Protein AF-A0A8J3CCV1-F1 (afdb_monomer_lite)

Radius of gyration: 11.82 Å; chains: 1; bounding box: 24×32×27 Å

Secondary structure (DSSP, 8-state):
------S--S-GGG-S-EEE--TTSPPEEE----SHHHHHHHHHHHHTT-TTTSPPPHHHHTTB-PPP---

Structure (mmCIF, N/CA/C/O backbone):
data_AF-A0A8J3CCV1-F1
#
_entry.id   AF-A0A8J3CCV1-F1
#
loop_
_atom_site.group_PDB
_atom_site.id
_atom_site.type_symbol
_atom_site.label_atom_id
_atom_site.label_alt_id
_atom_site.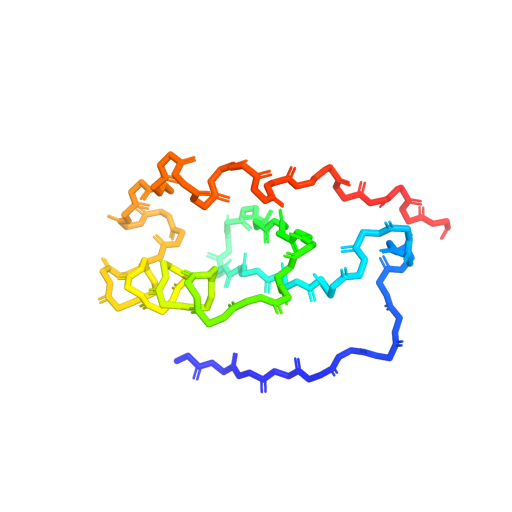label_comp_id
_atom_site.label_asym_id
_atom_site.label_entity_id
_atom_site.label_seq_id
_atom_site.pdbx_PDB_ins_code
_atom_site.Cartn_x
_atom_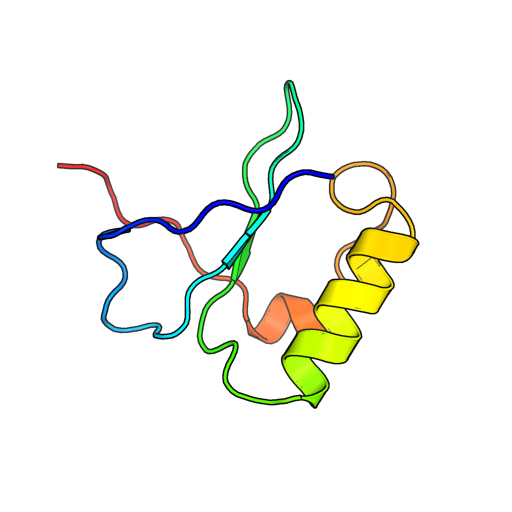site.Cartn_y
_atom_site.Cartn_z
_atom_site.occupancy
_atom_site.B_iso_or_equiv
_atom_site.auth_seq_id
_atom_site.auth_comp_id
_atom_site.auth_asym_id
_atom_site.auth_atom_id
_atom_site.pdbx_PDB_model_num
ATOM 1 N N . MET A 1 1 ? -15.198 -0.686 1.105 1.00 81.19 1 MET A N 1
ATOM 2 C CA . MET A 1 1 ? -13.936 -0.455 0.379 1.00 81.19 1 MET A CA 1
ATOM 3 C C . MET A 1 1 ? -14.292 0.002 -1.017 1.00 81.19 1 MET A C 1
ATOM 5 O O . MET A 1 1 ? -15.195 -0.579 -1.603 1.00 81.19 1 MET A O 1
ATOM 9 N N . GLU A 1 2 ? -13.654 1.056 -1.507 1.00 92.44 2 GLU A N 1
ATOM 10 C CA . GLU A 1 2 ? -13.823 1.529 -2.879 1.00 92.44 2 GLU A CA 1
ATOM 11 C C . GLU A 1 2 ? -12.465 1.463 -3.575 1.00 92.44 2 GLU A C 1
ATOM 13 O O . GLU A 1 2 ? -11.450 1.788 -2.962 1.00 92.44 2 GLU A O 1
ATOM 18 N N . VAL A 1 3 ? -12.460 1.040 -4.838 1.00 94.81 3 VAL A N 1
ATOM 19 C CA . VAL A 1 3 ? -11.265 1.009 -5.682 1.00 94.81 3 VAL A CA 1
ATOM 20 C C . VAL A 1 3 ? -11.461 2.005 -6.810 1.00 94.81 3 VAL A C 1
ATOM 22 O O . VAL A 1 3 ? -12.508 2.033 -7.455 1.00 94.81 3 VAL A O 1
ATOM 25 N N . ARG A 1 4 ? -10.445 2.833 -7.038 1.00 95.88 4 ARG A N 1
ATOM 26 C CA . ARG A 1 4 ? -10.406 3.795 -8.135 1.00 95.88 4 ARG A CA 1
ATOM 27 C C . ARG A 1 4 ? -9.055 3.686 -8.819 1.00 95.88 4 ARG A C 1
ATOM 29 O O . ARG A 1 4 ? -8.042 3.465 -8.161 1.00 95.88 4 ARG A O 1
ATOM 36 N N . THR A 1 5 ? -9.056 3.847 -10.131 1.00 95.50 5 THR A N 1
ATOM 37 C CA . THR A 1 5 ? -7.833 3.956 -10.920 1.00 95.50 5 THR A CA 1
ATOM 38 C C . THR A 1 5 ? -7.397 5.414 -10.970 1.00 95.50 5 THR A C 1
ATOM 40 O O . THR A 1 5 ? -8.232 6.305 -11.134 1.00 95.50 5 THR A O 1
ATOM 43 N N . SER A 1 6 ? -6.095 5.645 -10.852 1.00 92.38 6 SER A N 1
ATOM 44 C CA . SER A 1 6 ? -5.478 6.959 -11.033 1.00 92.38 6 SER A CA 1
ATOM 45 C C . SER A 1 6 ? -4.605 6.931 -12.279 1.00 92.38 6 SER A C 1
ATOM 47 O O . SER A 1 6 ? -3.863 5.971 -12.473 1.00 92.38 6 SER A O 1
ATOM 49 N N . ASP A 1 7 ? -4.665 7.987 -13.090 1.00 88.62 7 ASP A N 1
ATOM 50 C CA . ASP A 1 7 ? -3.897 8.064 -14.339 1.00 88.62 7 ASP A CA 1
ATOM 51 C C . ASP A 1 7 ? -2.392 8.273 -14.092 1.00 88.62 7 ASP A C 1
ATOM 53 O O . ASP A 1 7 ? -1.560 7.708 -14.798 1.00 88.62 7 ASP A O 1
ATOM 57 N N . CYS A 1 8 ? -2.020 9.065 -13.079 1.00 90.06 8 CYS A N 1
ATOM 58 C CA . CYS A 1 8 ? -0.629 9.258 -12.668 1.00 90.06 8 CYS A CA 1
ATOM 59 C C . CYS A 1 8 ? -0.528 9.499 -11.158 1.00 90.06 8 CYS A C 1
ATOM 61 O O . CYS A 1 8 ? -1.342 10.216 -10.576 1.00 90.06 8 CYS A O 1
ATOM 63 N N . LEU A 1 9 ? 0.497 8.912 -10.537 1.00 92.69 9 LEU A N 1
ATOM 64 C CA . LEU A 1 9 ? 0.859 9.116 -9.131 1.00 92.69 9 LEU A CA 1
ATOM 65 C C . LEU A 1 9 ? 2.286 9.664 -8.961 1.00 92.69 9 LEU A C 1
ATOM 67 O O . LEU A 1 9 ? 2.797 9.666 -7.848 1.00 92.69 9 LEU A O 1
ATOM 71 N N . ASP A 1 10 ? 2.936 10.086 -10.052 1.00 92.19 10 ASP A N 1
ATOM 72 C CA . ASP A 1 10 ? 4.327 10.572 -10.100 1.00 92.19 10 ASP A CA 1
ATOM 73 C C . ASP A 1 10 ? 5.372 9.598 -9.512 1.00 92.19 10 ASP A C 1
ATOM 75 O O . ASP A 1 10 ? 6.453 9.999 -9.085 1.00 92.19 10 ASP A O 1
ATOM 79 N N . ALA A 1 11 ? 5.056 8.300 -9.507 1.00 92.12 11 ALA A N 1
ATOM 80 C CA . ALA A 1 11 ? 5.877 7.213 -8.962 1.00 92.12 11 ALA A CA 1
ATOM 81 C C . ALA A 1 11 ? 6.156 6.132 -10.026 1.00 92.12 11 ALA A C 1
ATOM 83 O O . ALA A 1 11 ? 6.048 4.931 -9.782 1.00 92.12 11 ALA A O 1
ATOM 84 N N . CYS A 1 12 ? 6.458 6.564 -11.255 1.00 90.62 12 CYS A N 1
ATOM 85 C CA . CYS A 1 12 ? 6.597 5.666 -12.407 1.00 90.62 12 CYS A CA 1
ATOM 86 C C . CYS A 1 12 ? 7.736 4.645 -12.251 1.00 90.62 12 CYS A C 1
ATOM 88 O O . CYS A 1 12 ? 7.651 3.544 -12.788 1.00 90.62 12 CYS A O 1
ATOM 90 N N . GLU A 1 13 ? 8.787 4.988 -11.503 1.00 90.56 13 GLU A N 1
ATOM 91 C CA . GLU A 1 13 ? 9.938 4.109 -11.250 1.00 90.56 13 GLU A CA 1
ATOM 92 C C . GLU A 1 13 ? 9.584 2.895 -10.370 1.00 90.56 13 GLU A C 1
ATOM 94 O O . GLU A 1 13 ? 10.344 1.930 -10.324 1.00 90.56 13 GLU A O 1
ATOM 99 N N . GLN A 1 14 ? 8.434 2.925 -9.686 1.00 92.81 14 GLN A N 1
ATOM 100 C CA . GLN A 1 14 ? 7.993 1.910 -8.726 1.00 92.81 14 GLN A CA 1
ATOM 101 C C . GLN A 1 14 ? 6.792 1.087 -9.223 1.00 92.81 14 GLN A C 1
ATOM 103 O O . GLN A 1 14 ? 6.098 0.476 -8.416 1.00 92.81 14 GLN A O 1
ATOM 108 N N . SER A 1 15 ? 6.505 1.090 -10.528 1.00 85.94 15 SER A N 1
ATOM 109 C CA . SER A 1 15 ? 5.338 0.417 -11.126 1.00 85.94 15 SER A CA 1
ATOM 110 C C . SER A 1 15 ? 5.142 -1.042 -10.653 1.00 85.94 15 SER A C 1
ATOM 112 O O . SER A 1 15 ? 6.120 -1.783 -10.570 1.00 85.94 15 SER A O 1
ATOM 114 N N . ASN A 1 16 ? 3.927 -1.544 -10.375 1.00 90.94 16 ASN A N 1
ATOM 115 C CA . ASN A 1 16 ? 2.642 -0.843 -10.210 1.00 90.94 16 ASN A CA 1
ATOM 116 C C . ASN A 1 16 ? 2.531 -0.238 -8.803 1.00 90.94 16 ASN A C 1
ATOM 118 O O . ASN A 1 16 ? 3.037 -0.820 -7.841 1.00 90.94 16 ASN A O 1
ATOM 122 N N . VAL A 1 17 ? 1.803 0.878 -8.683 1.00 95.69 17 VAL A N 1
ATOM 123 C CA . VAL A 1 17 ? 1.609 1.582 -7.408 1.00 95.69 17 VAL A CA 1
ATOM 124 C C . VAL A 1 17 ? 0.175 1.446 -6.909 1.00 95.69 17 VAL A C 1
ATOM 126 O O . VAL A 1 17 ? -0.773 1.762 -7.626 1.00 95.69 17 VAL A O 1
ATOM 129 N N . VAL A 1 18 ? 0.028 1.036 -5.650 1.00 96.62 18 VAL A N 1
ATOM 130 C CA . VAL A 1 18 ? -1.242 1.001 -4.921 1.00 96.62 18 VAL A CA 1
ATOM 131 C C . VAL A 1 18 ? -1.167 1.948 -3.731 1.00 96.62 18 VAL A C 1
ATOM 133 O O . VAL A 1 18 ? -0.216 1.919 -2.947 1.00 96.62 18 VAL A O 1
ATOM 136 N N . VAL A 1 19 ? -2.197 2.779 -3.577 1.00 96.38 19 VAL A N 1
ATOM 137 C CA . VAL A 1 19 ? -2.342 3.684 -2.436 1.00 96.38 19 VAL A CA 1
ATOM 138 C C . VAL A 1 19 ? -3.560 3.268 -1.630 1.00 96.38 19 VAL A C 1
ATOM 140 O O . VAL A 1 19 ? -4.684 3.312 -2.126 1.00 96.38 19 VAL A O 1
ATOM 143 N N . VAL A 1 20 ? -3.341 2.887 -0.375 1.00 96.75 20 VAL A N 1
ATOM 144 C CA . VAL A 1 20 ? -4.410 2.514 0.555 1.00 96.75 20 VAL A CA 1
ATOM 145 C C . VAL A 1 20 ? -4.555 3.607 1.599 1.00 96.75 20 VAL A C 1
ATOM 147 O O . VAL A 1 20 ? -3.594 3.962 2.280 1.00 96.75 20 VAL A O 1
ATOM 150 N N . HIS A 1 21 ? -5.758 4.150 1.754 1.00 93.44 21 HIS A N 1
ATOM 151 C CA . HIS A 1 21 ? -6.028 5.178 2.751 1.00 93.44 21 HIS A CA 1
ATOM 152 C C . HIS A 1 21 ? -7.394 4.982 3.408 1.00 93.44 21 HIS A C 1
ATOM 154 O O . HIS A 1 21 ? -8.313 4.397 2.839 1.00 93.44 21 HIS A O 1
ATOM 160 N N . CYS A 1 22 ? -7.524 5.513 4.619 1.00 91.44 22 CYS A N 1
ATOM 161 C CA . CYS A 1 22 ? -8.773 5.601 5.362 1.00 91.44 22 CYS A CA 1
ATOM 162 C C . CYS A 1 22 ? -8.998 7.052 5.809 1.00 91.44 22 CYS A C 1
ATOM 164 O O . CYS A 1 22 ? -8.072 7.868 5.826 1.00 91.44 22 CYS A O 1
ATOM 166 N N . SER A 1 23 ? -10.239 7.405 6.137 1.00 88.88 23 SER A N 1
ATOM 167 C CA . SER A 1 23 ? -10.572 8.756 6.597 1.00 88.88 23 SER A CA 1
ATOM 168 C C . SER A 1 23 ? -9.780 9.115 7.859 1.00 88.88 23 SER A C 1
ATOM 170 O O . SER A 1 23 ? -9.871 8.412 8.861 1.00 88.88 23 SER A O 1
ATOM 172 N N . GLY A 1 24 ? -9.025 10.216 7.817 1.00 87.31 24 GLY A N 1
ATOM 173 C CA . GLY A 1 24 ? -8.229 10.704 8.951 1.00 87.31 24 GLY A CA 1
ATOM 174 C C . GLY A 1 24 ? -6.871 10.015 9.146 1.00 87.31 24 GLY A C 1
ATOM 175 O O . GLY A 1 24 ? -6.095 10.456 9.992 1.00 87.31 24 GLY A O 1
ATOM 176 N N . GLY A 1 25 ? -6.554 8.976 8.365 1.00 88.06 25 GLY A N 1
ATOM 177 C CA . GLY A 1 25 ? -5.253 8.305 8.368 1.00 88.06 25 GLY A CA 1
ATOM 178 C C . GLY A 1 25 ? -4.301 8.842 7.297 1.00 88.06 25 GLY A C 1
ATOM 179 O O . GLY A 1 25 ? -4.722 9.440 6.306 1.00 88.06 25 GLY A O 1
ATOM 180 N N . LYS A 1 26 ? -2.995 8.603 7.474 1.00 90.88 26 LYS A N 1
ATOM 181 C CA . LYS A 1 26 ? -2.009 8.824 6.405 1.00 90.88 26 LYS A CA 1
ATOM 182 C C . LYS A 1 26 ? -2.118 7.697 5.365 1.00 90.88 26 LYS A C 1
ATOM 184 O O . LYS A 1 26 ? -2.314 6.549 5.761 1.00 90.88 26 LYS A O 1
ATOM 189 N N . PRO A 1 27 ? -1.975 7.994 4.063 1.00 94.81 27 PRO A N 1
ATOM 190 C CA . PRO A 1 27 ? -1.999 6.965 3.034 1.00 94.81 27 PRO A CA 1
ATOM 191 C C . PRO A 1 27 ? -0.770 6.055 3.137 1.00 94.81 27 PRO A C 1
ATOM 193 O O . PRO A 1 27 ? 0.348 6.528 3.348 1.00 94.81 27 PRO A O 1
ATOM 196 N N . HIS A 1 28 ? -0.985 4.760 2.934 1.00 96.50 28 HIS A N 1
ATOM 197 C CA . HIS A 1 28 ? 0.058 3.764 2.736 1.00 96.50 28 HIS A CA 1
ATOM 198 C C . HIS A 1 28 ? 0.305 3.597 1.242 1.00 96.50 28 HIS A C 1
ATOM 200 O O . HIS A 1 28 ? -0.641 3.450 0.470 1.00 96.50 28 HIS A O 1
ATOM 206 N N . TRP A 1 29 ? 1.572 3.645 0.849 1.00 97.06 29 TRP A N 1
ATOM 207 C CA . TRP A 1 29 ? 1.985 3.573 -0.544 1.00 97.06 29 TRP A CA 1
ATOM 208 C C . TRP A 1 29 ? 2.814 2.320 -0.766 1.00 97.06 29 TRP A C 1
ATOM 210 O O . TRP A 1 29 ? 3.819 2.116 -0.081 1.00 97.06 29 TRP A O 1
ATOM 220 N N . PHE A 1 30 ? 2.400 1.525 -1.746 1.00 97.56 30 PHE A N 1
ATOM 221 C CA . PHE A 1 30 ? 3.052 0.283 -2.125 1.00 97.56 30 PHE A CA 1
ATOM 222 C C . PHE A 1 30 ? 3.407 0.324 -3.604 1.00 97.56 30 PHE A C 1
ATOM 224 O O . PHE A 1 30 ? 2.564 0.671 -4.426 1.00 97.56 30 PHE A O 1
ATOM 231 N N . GLY A 1 31 ? 4.650 -0.002 -3.930 1.00 96.88 31 GLY A N 1
ATOM 232 C CA . GLY A 1 31 ? 5.156 -0.135 -5.291 1.00 96.88 31 GLY A CA 1
ATOM 233 C C . GLY A 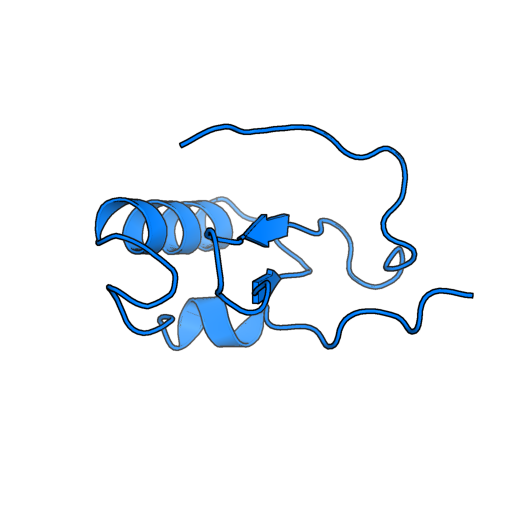1 31 ? 5.540 -1.566 -5.599 1.00 96.88 31 GLY A C 1
ATOM 234 O O . GLY A 1 31 ? 5.544 -2.434 -4.727 1.00 96.88 31 GLY A O 1
ATOM 235 N N . PHE A 1 32 ? 5.898 -1.812 -6.853 1.00 96.31 32 PHE A N 1
ATOM 236 C CA . PHE A 1 32 ? 6.291 -3.126 -7.344 1.00 96.31 32 PHE A CA 1
ATOM 237 C C . PHE A 1 32 ? 5.237 -4.202 -7.041 1.00 96.31 32 PHE A C 1
ATOM 239 O O . PHE A 1 32 ? 5.573 -5.373 -6.869 1.00 96.31 32 PHE A O 1
ATOM 246 N N . VAL A 1 33 ? 3.956 -3.814 -6.982 1.00 96.50 33 VAL A N 1
ATOM 247 C CA . VAL A 1 33 ? 2.828 -4.739 -6.805 1.00 96.50 33 VAL A CA 1
ATOM 248 C C . VAL A 1 33 ? 2.554 -5.405 -8.154 1.00 96.50 33 VAL A C 1
ATOM 250 O O . VAL A 1 33 ? 1.671 -5.013 -8.916 1.00 96.50 33 VAL A O 1
ATOM 253 N N . LEU A 1 34 ? 3.432 -6.342 -8.505 1.00 95.62 34 LEU A N 1
ATOM 254 C CA . LEU A 1 34 ? 3.530 -6.952 -9.833 1.00 95.62 34 LEU A CA 1
ATOM 255 C C . LEU A 1 34 ? 3.268 -8.462 -9.824 1.00 95.62 34 LEU A C 1
ATOM 257 O O . LEU A 1 34 ? 3.273 -9.081 -10.884 1.00 95.62 34 LEU A O 1
ATOM 261 N N . SER A 1 35 ? 3.087 -9.058 -8.647 1.00 95.69 35 SER A N 1
ATOM 262 C CA . SER A 1 35 ? 2.901 -10.496 -8.474 1.00 95.69 35 SER A CA 1
ATOM 263 C C . SER A 1 35 ? 1.609 -10.800 -7.729 1.00 95.69 35 SER A C 1
ATOM 265 O O . SER A 1 35 ? 1.167 -10.013 -6.891 1.00 95.69 35 SER A O 1
ATOM 267 N N . ASP A 1 36 ? 1.060 -11.985 -7.988 1.00 97.31 36 ASP A N 1
ATOM 268 C CA . ASP A 1 36 ? -0.103 -12.496 -7.260 1.00 97.31 36 ASP A CA 1
ATOM 269 C C . ASP A 1 36 ? 0.189 -12.588 -5.758 1.00 97.31 36 ASP A C 1
ATOM 271 O O . ASP A 1 36 ? -0.637 -12.190 -4.959 1.00 97.31 36 ASP A O 1
ATOM 275 N N . ALA A 1 37 ? 1.409 -12.968 -5.361 1.00 96.25 37 ALA A N 1
ATOM 276 C CA . ALA A 1 37 ? 1.795 -12.995 -3.948 1.00 96.25 37 ALA A CA 1
ATOM 277 C C . ALA A 1 37 ? 1.714 -11.609 -3.274 1.00 96.25 37 ALA A C 1
ATOM 279 O O . ALA A 1 37 ? 1.254 -11.498 -2.142 1.00 96.25 37 ALA A O 1
ATOM 280 N N . ALA A 1 38 ? 2.127 -10.542 -3.970 1.00 96.50 38 ALA A N 1
ATOM 281 C CA . ALA A 1 38 ? 2.008 -9.184 -3.441 1.00 96.50 38 ALA A CA 1
ATOM 282 C C . ALA A 1 38 ? 0.539 -8.735 -3.352 1.00 96.50 38 ALA A C 1
ATOM 284 O O . ALA A 1 38 ? 0.174 -7.998 -2.435 1.00 96.50 38 ALA A O 1
ATOM 285 N N . LEU A 1 39 ? -0.300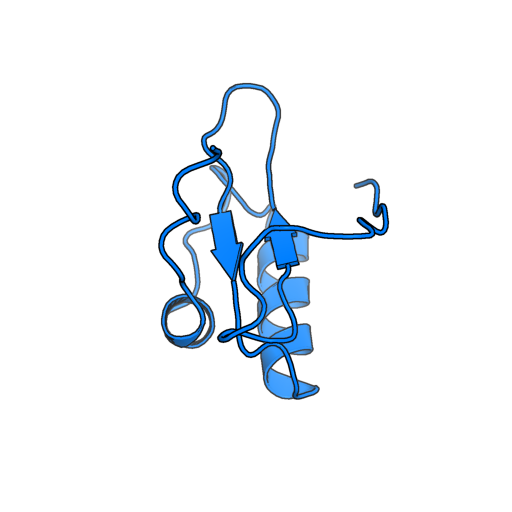 -9.176 -4.296 1.00 96.88 39 LEU A N 1
ATOM 286 C CA . LEU A 1 39 ? -1.742 -8.935 -4.261 1.00 96.88 39 LEU A CA 1
ATOM 287 C C . LEU A 1 39 ? -2.419 -9.716 -3.131 1.00 96.88 39 LEU A C 1
ATOM 289 O O . LEU A 1 39 ? -3.184 -9.115 -2.388 1.00 96.88 39 LEU A O 1
ATOM 293 N N . ASP A 1 40 ? -2.092 -10.991 -2.937 1.00 97.81 40 ASP A N 1
ATOM 294 C CA . ASP A 1 40 ? -2.631 -11.837 -1.867 1.00 97.81 40 ASP A CA 1
ATOM 295 C C . ASP A 1 40 ? -2.309 -11.256 -0.481 1.00 97.81 40 ASP A C 1
ATOM 297 O O . ASP A 1 40 ? -3.184 -11.168 0.384 1.00 97.81 40 ASP A O 1
ATOM 301 N N . ASP A 1 41 ? -1.073 -10.792 -0.272 1.00 97.69 41 ASP A N 1
ATOM 302 C CA . ASP A 1 41 ? -0.664 -10.136 0.975 1.00 97.69 41 ASP A CA 1
ATOM 303 C C . ASP A 1 41 ? -1.431 -8.824 1.209 1.00 97.69 41 ASP A C 1
ATOM 305 O O . ASP A 1 41 ? -1.873 -8.531 2.328 1.00 97.69 41 ASP A O 1
ATOM 309 N N . LEU A 1 42 ? -1.622 -8.032 0.149 1.00 97.44 42 LEU A N 1
ATOM 310 C CA . LEU A 1 42 ? -2.408 -6.801 0.189 1.00 97.44 42 LEU A CA 1
ATOM 311 C C . LEU A 1 42 ? -3.885 -7.089 0.497 1.00 97.44 42 LEU A C 1
ATOM 313 O O . LEU A 1 42 ? -4.464 -6.443 1.371 1.00 97.44 42 LEU A O 1
ATOM 317 N N . GLU A 1 43 ? -4.496 -8.057 -0.184 1.00 97.31 43 GLU A N 1
ATOM 318 C CA . GLU A 1 43 ? -5.882 -8.478 0.024 1.00 97.31 43 GLU A CA 1
ATOM 319 C C . GLU A 1 43 ? -6.096 -9.028 1.434 1.00 97.31 43 GLU A C 1
ATOM 321 O O . GLU A 1 43 ? -7.055 -8.640 2.105 1.00 97.31 43 GLU A O 1
ATOM 326 N N . GLY A 1 44 ? -5.178 -9.863 1.923 1.00 98.00 44 GLY A N 1
ATOM 327 C CA . GLY A 1 44 ? -5.204 -10.395 3.281 1.00 98.00 44 GLY A CA 1
ATOM 328 C C . GLY A 1 44 ? -5.144 -9.290 4.334 1.00 98.00 44 GLY A C 1
ATOM 329 O O . GLY A 1 44 ? -5.935 -9.282 5.283 1.00 98.00 44 GLY A O 1
ATOM 330 N N . TRP A 1 45 ? -4.266 -8.303 4.146 1.00 97.62 45 TRP A N 1
ATOM 331 C CA . TRP A 1 45 ? -4.187 -7.150 5.042 1.00 97.62 45 TRP A CA 1
ATOM 332 C C . TRP A 1 45 ? -5.452 -6.278 4.996 1.00 97.62 45 TRP A C 1
ATOM 334 O O . TRP A 1 45 ? -5.960 -5.870 6.045 1.00 97.62 45 TRP A O 1
ATOM 344 N N . LEU A 1 46 ? -6.008 -6.024 3.806 1.00 96.69 46 LEU A N 1
ATOM 345 C CA . LEU A 1 46 ? -7.268 -5.290 3.643 1.00 96.69 46 LEU A CA 1
ATOM 346 C C . LEU A 1 46 ? -8.446 -6.029 4.296 1.00 96.69 46 LEU A C 1
ATOM 348 O O . LEU A 1 46 ? -9.261 -5.400 4.974 1.00 96.69 46 LEU A O 1
ATOM 352 N N . ALA A 1 47 ? -8.515 -7.354 4.154 1.00 96.62 47 ALA A N 1
ATOM 353 C CA . ALA A 1 47 ? -9.531 -8.197 4.782 1.00 96.62 47 ALA A CA 1
ATOM 354 C C . ALA A 1 47 ? -9.424 -8.203 6.317 1.00 96.62 47 ALA A C 1
ATOM 356 O O . ALA A 1 47 ? -10.444 -8.251 7.004 1.00 96.62 47 ALA A O 1
ATOM 357 N N . ALA A 1 48 ? -8.210 -8.076 6.863 1.00 96.38 48 ALA A N 1
ATOM 358 C CA . ALA A 1 48 ? -7.966 -7.895 8.296 1.00 96.38 48 ALA A CA 1
ATOM 359 C C . ALA A 1 48 ? -8.325 -6.484 8.819 1.00 96.38 48 ALA A C 1
ATOM 361 O O . ALA A 1 48 ? -8.200 -6.217 10.014 1.00 96.38 48 ALA A O 1
ATOM 362 N N . GLY A 1 49 ? -8.780 -5.578 7.947 1.00 93.31 49 GLY A N 1
ATOM 363 C CA . GLY A 1 49 ? -9.216 -4.221 8.283 1.00 93.31 49 GLY A CA 1
ATOM 364 C C . GLY A 1 49 ? -8.265 -3.113 7.821 1.00 93.31 49 GLY A C 1
ATOM 365 O O . GLY A 1 49 ? -8.643 -1.942 7.867 1.00 93.31 49 GLY A O 1
ATOM 366 N N . GLY A 1 50 ? -7.066 -3.454 7.339 1.00 93.88 50 GLY A N 1
ATOM 367 C CA . GLY A 1 50 ? -6.143 -2.510 6.711 1.00 93.88 50 GLY A CA 1
ATOM 368 C C . GLY A 1 50 ? -5.606 -1.406 7.645 1.00 93.88 50 GLY A C 1
ATOM 369 O O . GLY A 1 50 ? -5.405 -1.644 8.843 1.00 93.88 50 GLY A O 1
ATOM 370 N N . PRO A 1 51 ? -5.341 -0.188 7.121 1.00 93.75 51 PRO A N 1
ATOM 371 C CA . PRO A 1 51 ? -4.707 0.895 7.874 1.00 93.75 51 PRO A CA 1
ATOM 372 C C . PRO A 1 51 ? -5.413 1.233 9.192 1.00 93.75 51 PRO A C 1
ATOM 374 O O . PRO A 1 51 ? -6.597 1.564 9.218 1.00 93.75 51 PRO A O 1
ATOM 377 N N . GLY A 1 52 ? -4.655 1.216 10.290 1.00 89.44 52 GLY A N 1
ATOM 378 C CA . GLY A 1 52 ? -5.140 1.554 11.632 1.00 89.44 52 GLY A CA 1
ATOM 379 C C . GLY A 1 52 ? -5.865 0.419 12.366 1.00 89.44 52 GLY A C 1
ATOM 380 O O . GLY A 1 52 ? -6.017 0.518 13.580 1.00 89.44 52 GLY A O 1
ATOM 381 N N . ALA A 1 53 ? -6.258 -0.654 11.671 1.00 93.25 53 ALA A N 1
ATOM 382 C CA . ALA A 1 53 ? -6.900 -1.829 12.266 1.00 93.25 53 ALA A CA 1
ATOM 383 C C . ALA A 1 53 ? -5.972 -3.055 12.314 1.00 93.25 53 ALA A C 1
ATOM 385 O O . ALA A 1 53 ? -5.988 -3.789 13.300 1.00 93.25 53 ALA A O 1
ATOM 386 N N . ALA A 1 54 ? -5.131 -3.246 11.293 1.00 94.81 54 ALA A N 1
ATOM 387 C CA . ALA A 1 54 ? -4.151 -4.325 11.220 1.00 94.81 54 ALA A CA 1
ATOM 388 C C . ALA A 1 54 ? -2.744 -3.771 10.926 1.00 94.81 54 ALA A C 1
ATOM 390 O O . ALA A 1 54 ? -2.608 -2.851 10.109 1.00 94.81 54 ALA A O 1
ATOM 391 N N . PRO A 1 55 ? -1.681 -4.308 11.559 1.00 94.88 55 PRO A N 1
ATOM 392 C CA . PRO A 1 55 ? -0.314 -3.956 11.187 1.00 94.88 55 PRO A CA 1
ATOM 393 C C . PRO A 1 55 ? -0.040 -4.377 9.739 1.00 94.88 55 PRO A C 1
ATOM 395 O O . PRO A 1 55 ? -0.590 -5.371 9.265 1.00 94.88 55 PRO A O 1
ATOM 398 N N . VAL A 1 56 ? 0.804 -3.617 9.0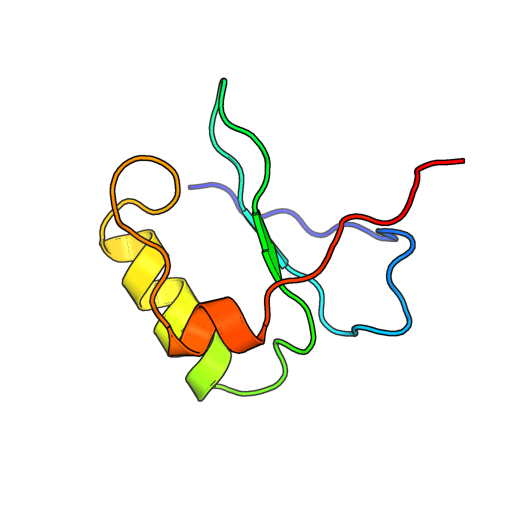41 1.00 96.00 56 VAL A N 1
ATOM 399 C CA . VAL A 1 56 ? 1.269 -3.994 7.699 1.00 96.00 56 VAL A CA 1
ATOM 400 C C . VAL A 1 56 ? 2.145 -5.248 7.841 1.00 96.00 56 VAL A C 1
ATOM 402 O O . VAL A 1 56 ? 3.072 -5.210 8.652 1.00 96.00 56 VAL A O 1
ATOM 405 N N . PRO A 1 57 ? 1.868 -6.346 7.112 1.00 96.19 57 PRO A N 1
ATOM 406 C CA . PRO A 1 57 ? 2.728 -7.527 7.116 1.00 96.19 57 PRO A CA 1
ATOM 407 C C . PRO A 1 57 ? 4.143 -7.197 6.635 1.00 96.19 57 PRO A C 1
ATOM 409 O O . PRO A 1 57 ? 4.301 -6.395 5.717 1.00 96.19 57 PRO A O 1
ATOM 412 N N . ASP A 1 58 ? 5.164 -7.855 7.189 1.00 96.94 58 ASP A N 1
ATOM 413 C CA . ASP A 1 58 ? 6.566 -7.613 6.808 1.00 96.94 58 ASP A CA 1
ATOM 414 C C . ASP A 1 58 ? 6.813 -7.824 5.305 1.00 96.94 58 ASP A C 1
ATOM 416 O O . ASP A 1 58 ? 7.580 -7.088 4.689 1.00 96.94 58 ASP A O 1
ATOM 420 N N . THR A 1 59 ? 6.129 -8.793 4.691 1.00 96.12 59 THR A N 1
ATOM 421 C CA . THR A 1 59 ? 6.199 -9.048 3.246 1.00 96.12 59 THR A CA 1
ATOM 422 C C . THR A 1 59 ? 5.639 -7.883 2.433 1.00 96.12 59 THR A C 1
ATOM 424 O O . THR A 1 59 ? 6.252 -7.470 1.452 1.00 96.12 59 THR A O 1
ATOM 427 N N . LEU A 1 60 ? 4.534 -7.282 2.880 1.00 96.25 60 LEU A N 1
ATOM 428 C CA . LEU A 1 60 ? 3.950 -6.099 2.254 1.00 96.25 60 LEU A CA 1
ATOM 429 C C . LEU A 1 60 ? 4.781 -4.830 2.533 1.00 96.25 60 LEU A C 1
ATOM 431 O O . LEU A 1 60 ? 4.815 -3.924 1.701 1.00 96.25 60 LEU A O 1
ATOM 435 N N . ASP A 1 61 ? 5.507 -4.763 3.655 1.00 96.06 61 ASP A N 1
ATOM 436 C CA . ASP A 1 61 ? 6.423 -3.650 3.961 1.00 96.06 61 ASP A CA 1
ATOM 437 C C . ASP A 1 61 ? 7.621 -3.602 2.991 1.00 96.06 61 ASP A C 1
ATOM 439 O O . ASP A 1 61 ? 8.121 -2.515 2.706 1.00 96.06 61 ASP A O 1
ATOM 443 N N . LEU A 1 62 ? 8.009 -4.729 2.368 1.00 95.56 62 LEU A N 1
ATOM 444 C CA . LEU A 1 62 ? 9.001 -4.755 1.274 1.00 95.56 62 LEU A CA 1
ATOM 445 C C . LEU A 1 62 ? 8.578 -3.905 0.068 1.00 95.56 62 LEU A C 1
ATOM 447 O O . LEU A 1 62 ? 9.423 -3.406 -0.675 1.00 95.56 62 LEU A O 1
ATOM 451 N N . HIS A 1 63 ? 7.270 -3.737 -0.119 1.00 96.88 63 HIS A N 1
ATOM 452 C CA . HIS A 1 63 ? 6.691 -2.944 -1.194 1.00 96.88 63 HIS A CA 1
ATOM 453 C C . HIS A 1 63 ? 6.525 -1.470 -0.818 1.00 96.88 63 HIS A C 1
ATOM 455 O O . HIS A 1 63 ? 6.125 -0.664 -1.658 1.00 96.88 63 HIS A O 1
ATOM 461 N N . ARG A 1 64 ? 6.806 -1.075 0.428 1.00 96.38 64 ARG A N 1
ATOM 462 C CA . ARG A 1 64 ? 6.541 0.283 0.900 1.00 96.38 64 ARG A CA 1
ATOM 463 C C . ARG A 1 64 ? 7.419 1.305 0.193 1.00 96.38 64 ARG A C 1
ATOM 465 O O . ARG A 1 64 ? 8.644 1.213 0.193 1.00 96.38 64 ARG A O 1
ATOM 472 N N . LEU A 1 65 ? 6.784 2.351 -0.329 1.00 94.56 65 LEU A N 1
ATOM 473 C CA . LEU A 1 65 ? 7.478 3.474 -0.952 1.00 94.56 65 LEU A CA 1
ATOM 474 C C . LEU A 1 65 ? 7.175 4.793 -0.247 1.00 94.56 65 LEU A C 1
ATOM 476 O O . LEU A 1 65 ? 6.126 4.986 0.368 1.00 94.56 65 LEU A O 1
ATOM 480 N N . THR A 1 66 ? 8.128 5.718 -0.335 1.00 93.31 66 THR A N 1
ATOM 481 C CA . THR A 1 66 ? 7.896 7.099 0.093 1.00 93.31 66 THR A CA 1
ATOM 482 C C . THR A 1 66 ? 7.101 7.804 -1.002 1.00 93.31 66 THR A C 1
ATOM 484 O O . THR A 1 66 ? 7.536 7.753 -2.153 1.00 93.31 66 THR A O 1
ATOM 487 N N . PRO A 1 67 ? 5.975 8.468 -0.681 1.00 91.75 67 PRO A N 1
ATOM 488 C CA . PRO A 1 67 ? 5.202 9.198 -1.676 1.00 91.75 67 PRO A CA 1
ATOM 489 C C . PRO A 1 67 ? 6.100 10.205 -2.405 1.00 91.75 67 PRO A C 1
ATOM 491 O O . PRO A 1 67 ? 6.864 10.917 -1.737 1.00 91.75 67 PRO A O 1
ATOM 494 N N . PRO A 1 68 ? 6.023 10.301 -3.741 1.00 89.12 68 PRO A N 1
ATOM 495 C CA . PRO A 1 68 ? 6.758 11.324 -4.460 1.00 89.12 68 PRO A CA 1
ATOM 496 C C . PRO A 1 68 ? 6.298 12.700 -3.980 1.00 89.12 68 PRO A C 1
ATOM 498 O O . PRO A 1 68 ? 5.134 12.924 -3.631 1.00 89.12 68 PRO A O 1
ATOM 501 N N . ARG A 1 69 ? 7.237 13.643 -3.928 1.00 80.88 69 ARG A N 1
ATOM 502 C CA . ARG A 1 69 ? 6.918 15.013 -3.539 1.00 80.88 69 ARG A CA 1
ATOM 503 C C . ARG A 1 69 ? 6.058 15.620 -4.643 1.00 80.88 69 ARG A C 1
ATOM 505 O O . ARG A 1 69 ? 6.577 15.888 -5.724 1.00 80.88 69 ARG A O 1
ATOM 512 N N . GLN A 1 70 ? 4.772 15.819 -4.362 1.00 67.56 70 GLN A N 1
ATOM 513 C CA . GLN A 1 70 ? 3.863 16.447 -5.318 1.00 67.56 70 GLN A CA 1
ATOM 514 C C . GLN A 1 70 ? 4.404 17.836 -5.679 1.00 67.56 70 GLN A C 1
ATOM 516 O O . GLN A 1 70 ? 4.814 18.597 -4.793 1.00 67.56 70 GLN A O 1
ATOM 521 N N . ARG A 1 71 ? 4.540 18.081 -6.985 1.00 59.12 71 ARG A N 1
ATOM 522 C CA . ARG A 1 71 ? 5.065 19.331 -7.543 1.00 59.12 71 ARG A CA 1
ATOM 523 C C . ARG A 1 71 ? 4.027 20.439 -7.524 1.00 59.12 71 ARG A C 1
ATOM 525 O O . ARG A 1 71 ? 2.829 20.127 -7.672 1.00 59.12 71 ARG A O 1
#

Sequence (71 aa):
MEVRTSDCLDACEQSNVVVVHCSGGKPHWFGFVLSDAALDDLEGWLAAGGPGAAPVPDTLDLHRLTPPRQR

Foldseek 3Di:
DDDDDD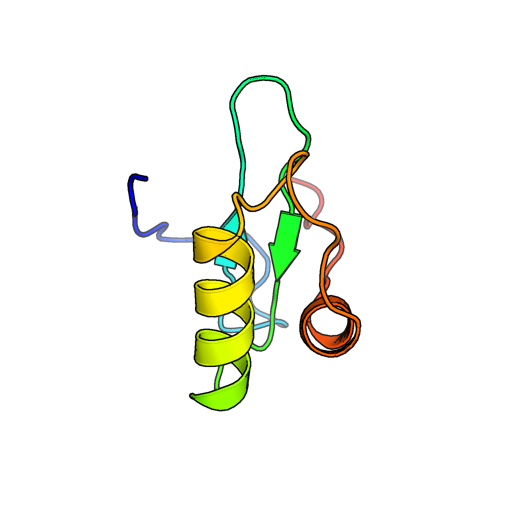PDQPPVVFPPWDWDDDPPDDIWIFGPCPDPVLVVLVVVCVVCVHPPRDDRDPVRVVRTDDRPDDD

pLDDT: mean 93.09, std 6.27, range [59.12, 98.0]

Organism: NCBI:txid907463